Protein AF-A0A496VFV9-F1 (afdb_monomer)

Secondary structure (DSSP, 8-state):
---EEE--BSSSPPPPEEEE-S-----TT-EEE--BTTS----EEEE-----GGGT----------GGGTPPPPGGG---S------PPPPTTS-SSTTPPPPPPP---------

Solvent-accessible surface area (backbone atoms only — not comparable to full-atom values): 8030 Å² total; per-residue (Å²): 123,67,58,75,49,78,33,65,22,80,67,61,60,13,37,73,44,80,46,79,40,85,67,81,84,80,49,97,62,41,48,78,42,23,46,16,75,74,71,34,56,32,49,79,47,74,52,48,67,90,73,77,60,78,85,69,67,75,74,74,78,87,66,79,74,70,54,76,82,73,55,72,84,53,81,93,75,57,85,70,93,77,76,89,76,91,80,85,81,77,57,89,97,56,71,91,49,103,80,56,78,76,78,79,72,83,81,91,74,79,89,81,89,78,134

Structure (mmCIF, N/CA/C/O backbone):
data_AF-A0A496VFV9-F1
#
_entry.id   AF-A0A496VFV9-F1
#
loop_
_atom_site.group_PDB
_atom_site.id
_atom_site.type_symbol
_atom_site.label_atom_id
_atom_site.label_alt_id
_atom_site.label_comp_id
_atom_site.label_asym_id
_atom_site.label_entity_id
_atom_site.label_seq_id
_atom_site.pdbx_PDB_ins_code
_atom_site.Cartn_x
_atom_site.Cartn_y
_atom_site.Cartn_z
_atom_site.occupancy
_atom_site.B_iso_or_equiv
_atom_site.auth_seq_id
_atom_site.auth_comp_id
_atom_site.auth_asym_id
_atom_site.auth_atom_id
_atom_site.pdbx_PDB_model_num
ATOM 1 N N . ASP A 1 1 ? -7.741 -0.301 -3.528 1.00 57.75 1 ASP A N 1
ATOM 2 C CA . ASP A 1 1 ? -6.832 0.643 -4.217 1.00 57.75 1 ASP A CA 1
ATOM 3 C C . ASP A 1 1 ? -6.313 0.051 -5.522 1.00 57.75 1 ASP A C 1
ATOM 5 O O . ASP A 1 1 ? -6.253 -1.164 -5.607 1.00 57.75 1 ASP A O 1
ATOM 9 N N . LYS A 1 2 ? -6.034 0.881 -6.549 1.00 83.00 2 LYS A N 1
ATOM 10 C CA . LYS A 1 2 ? -5.586 0.474 -7.912 1.00 83.00 2 LYS A CA 1
ATOM 11 C C . LYS A 1 2 ? -4.637 1.505 -8.561 1.00 83.00 2 LYS A C 1
ATOM 13 O O . LYS A 1 2 ? -4.826 1.903 -9.711 1.00 83.00 2 LYS A O 1
ATOM 18 N N . GLY A 1 3 ? -3.675 2.025 -7.797 1.00 93.31 3 GLY A N 1
ATOM 19 C CA . GLY A 1 3 ? -2.735 3.047 -8.280 1.00 93.31 3 GLY A CA 1
ATOM 20 C C . GLY A 1 3 ? -1.821 2.530 -9.398 1.00 93.31 3 GLY A C 1
ATOM 21 O O . GLY A 1 3 ? -1.393 1.376 -9.354 1.00 93.31 3 GLY A O 1
ATOM 22 N N . LYS A 1 4 ? -1.524 3.376 -10.395 1.00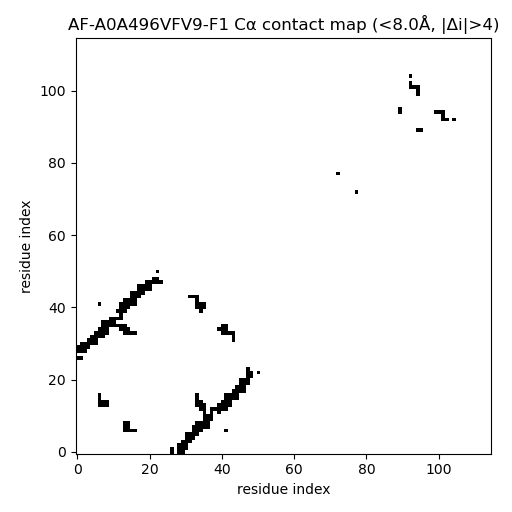 94.94 4 LYS A N 1
ATOM 23 C CA . LYS A 1 4 ? -0.646 3.036 -11.526 1.00 94.94 4 LYS A CA 1
ATOM 24 C C . LYS A 1 4 ? 0.380 4.137 -11.794 1.00 94.94 4 LYS A C 1
ATOM 26 O O . LYS A 1 4 ? 0.001 5.298 -11.919 1.00 94.94 4 LYS A O 1
ATOM 31 N N . ILE A 1 5 ? 1.649 3.758 -11.934 1.00 94.69 5 ILE A N 1
ATOM 32 C CA . ILE A 1 5 ? 2.753 4.620 -12.382 1.00 94.69 5 ILE A CA 1
ATOM 33 C C . ILE A 1 5 ? 3.389 3.935 -13.593 1.00 94.69 5 ILE A C 1
ATOM 35 O O . ILE A 1 5 ? 3.902 2.824 -13.479 1.00 94.69 5 ILE A O 1
ATOM 39 N N . ILE A 1 6 ? 3.293 4.553 -14.771 1.00 96.12 6 ILE A N 1
ATOM 40 C CA . ILE A 1 6 ? 3.612 3.894 -16.042 1.00 96.12 6 ILE A CA 1
ATOM 41 C C . ILE A 1 6 ? 4.497 4.802 -16.896 1.00 96.12 6 ILE A C 1
ATOM 43 O O . ILE A 1 6 ? 4.139 5.948 -17.156 1.00 96.12 6 ILE A O 1
ATOM 47 N N . ALA A 1 7 ? 5.620 4.259 -17.358 1.00 95.88 7 ALA A N 1
ATOM 48 C CA . ALA A 1 7 ? 6.552 4.866 -18.304 1.00 95.88 7 ALA A CA 1
ATOM 49 C C . ALA A 1 7 ? 6.791 3.901 -19.480 1.00 95.88 7 ALA A C 1
ATOM 51 O O . ALA A 1 7 ? 7.914 3.472 -19.742 1.00 95.88 7 ALA A O 1
ATOM 52 N N . GLN A 1 8 ? 5.699 3.499 -20.134 1.00 95.00 8 GLN A N 1
ATOM 53 C CA . GLN A 1 8 ? 5.718 2.512 -21.211 1.00 95.00 8 GLN A CA 1
ATOM 54 C C . GLN A 1 8 ? 6.094 3.123 -22.561 1.00 95.00 8 GLN A C 1
ATOM 56 O O . GLN A 1 8 ? 5.717 4.258 -22.851 1.00 95.00 8 GLN A O 1
ATOM 61 N N . ALA A 1 9 ? 6.794 2.348 -23.390 1.00 94.06 9 ALA A N 1
ATOM 62 C CA . ALA A 1 9 ? 7.186 2.748 -24.739 1.00 94.06 9 ALA A CA 1
ATOM 63 C C . ALA A 1 9 ? 6.770 1.709 -25.792 1.00 94.06 9 ALA A C 1
ATOM 65 O O . ALA A 1 9 ? 6.909 0.502 -25.590 1.00 94.06 9 ALA A O 1
ATOM 66 N N . ASP A 1 10 ? 6.289 2.180 -26.944 1.00 92.88 10 ASP A N 1
ATOM 67 C CA . ASP A 1 10 ? 5.978 1.320 -28.096 1.00 92.88 10 ASP A CA 1
ATOM 68 C C . ASP A 1 10 ? 7.185 1.086 -29.011 1.00 92.88 10 ASP A C 1
ATOM 70 O O . ASP A 1 10 ? 7.246 0.068 -29.711 1.00 92.88 10 ASP A O 1
ATOM 74 N N . GLU A 1 11 ? 8.126 2.030 -28.994 1.00 91.19 11 GLU A N 1
ATOM 75 C CA . GLU A 1 11 ? 9.379 2.030 -29.740 1.00 91.19 11 GLU A CA 1
ATOM 76 C C . GLU A 1 11 ? 10.511 2.506 -28.823 1.00 91.19 11 GLU A C 1
ATOM 78 O O . GLU A 1 11 ? 10.342 3.439 -28.039 1.00 91.19 11 GLU A O 1
ATOM 83 N N . GLY A 1 12 ? 11.678 1.871 -28.928 1.00 91.31 12 GLY A N 1
ATOM 84 C CA . GLY A 1 12 ? 12.829 2.178 -28.079 1.00 91.31 12 GLY A CA 1
ATOM 85 C C . GLY A 1 12 ? 12.709 1.644 -26.649 1.00 91.31 12 GLY A C 1
ATOM 86 O O . GLY A 1 12 ? 11.955 0.706 -26.378 1.00 91.31 12 GLY A O 1
ATOM 87 N N . HIS A 1 13 ? 13.515 2.211 -25.751 1.00 94.38 13 HIS A 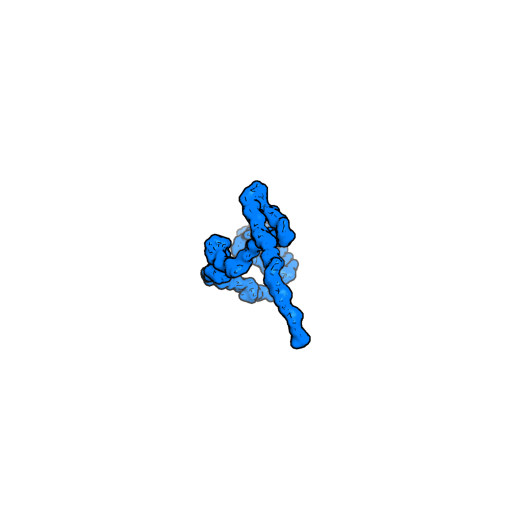N 1
ATOM 88 C CA . HIS A 1 13 ? 13.534 1.834 -24.341 1.00 94.38 13 HIS A CA 1
ATOM 89 C C . HIS A 1 13 ? 12.329 2.408 -23.588 1.00 94.38 13 HIS A C 1
ATOM 91 O O . HIS A 1 13 ? 11.898 3.528 -23.864 1.00 94.38 13 HIS A O 1
ATOM 97 N N . GLY A 1 14 ? 11.820 1.662 -22.608 1.00 95.62 14 GLY A N 1
ATOM 98 C CA . GLY A 1 14 ? 10.890 2.192 -21.618 1.00 95.62 14 GLY A CA 1
ATOM 99 C C . GLY A 1 14 ? 11.523 3.326 -20.805 1.00 95.62 14 GLY A C 1
ATOM 100 O O . GLY A 1 14 ? 12.744 3.489 -20.768 1.00 95.62 14 GLY A O 1
ATOM 101 N N . GLY A 1 15 ? 10.691 4.153 -20.176 1.00 95.62 15 GLY A N 1
ATOM 102 C CA . GLY A 1 15 ? 11.156 5.326 -19.435 1.00 95.62 15 GLY A CA 1
ATOM 103 C C . GLY A 1 15 ? 11.622 4.998 -18.017 1.00 95.62 15 GLY A C 1
ATOM 104 O O . GLY A 1 15 ? 11.154 4.045 -17.403 1.00 95.62 15 GLY A O 1
ATOM 105 N N . ASN A 1 16 ? 12.505 5.831 -17.464 1.00 96.19 16 ASN A N 1
ATOM 106 C CA . ASN A 1 16 ? 13.009 5.647 -16.104 1.00 96.19 16 ASN A CA 1
ATOM 107 C C . ASN A 1 16 ? 12.034 6.221 -15.068 1.00 96.19 16 ASN A C 1
ATOM 109 O O . ASN A 1 16 ? 11.662 7.395 -15.125 1.00 96.19 16 ASN A O 1
ATOM 113 N N . ILE A 1 17 ? 11.656 5.401 -14.092 1.00 96.69 17 ILE A N 1
ATOM 114 C CA . ILE A 1 17 ? 10.802 5.763 -12.964 1.00 96.69 17 ILE A CA 1
ATOM 115 C C . ILE A 1 17 ? 11.673 5.824 -11.710 1.00 96.69 17 ILE A C 1
ATOM 117 O O . ILE A 1 17 ? 12.198 4.808 -11.262 1.00 96.69 17 ILE A O 1
ATOM 121 N N . TYR A 1 18 ? 11.778 7.010 -11.109 1.00 96.69 18 TYR A N 1
ATOM 122 C CA . TYR A 1 18 ? 12.409 7.195 -9.803 1.00 96.69 18 TYR A CA 1
ATOM 123 C C . TYR A 1 18 ? 11.370 7.644 -8.776 1.00 96.69 18 TYR A C 1
ATOM 125 O O . TYR A 1 18 ? 10.780 8.718 -8.906 1.00 96.69 18 TYR A O 1
ATOM 133 N N . ILE A 1 19 ? 11.141 6.817 -7.755 1.00 94.12 19 ILE A N 1
ATOM 134 C CA . ILE A 1 19 ? 10.197 7.102 -6.670 1.00 94.12 19 ILE A CA 1
ATOM 135 C C . ILE A 1 19 ? 10.995 7.300 -5.390 1.00 94.12 19 ILE A C 1
ATOM 137 O O . ILE A 1 19 ? 11.625 6.368 -4.904 1.00 94.12 19 ILE A O 1
ATOM 141 N N . LYS A 1 20 ? 10.920 8.499 -4.812 1.00 94.62 20 LYS A N 1
ATOM 142 C CA . LYS A 1 20 ? 11.471 8.792 -3.489 1.00 94.62 20 LYS A CA 1
ATOM 143 C C . LYS A 1 20 ? 10.336 9.053 -2.518 1.00 94.62 20 LYS A C 1
ATOM 145 O O . LYS A 1 20 ? 9.560 9.989 -2.710 1.00 94.62 20 LYS A O 1
ATOM 150 N N . SER A 1 21 ? 10.223 8.231 -1.483 1.00 91.69 21 SER A N 1
ATOM 151 C CA . SER A 1 21 ? 9.125 8.341 -0.521 1.00 91.69 21 SER A CA 1
ATOM 152 C C . SER A 1 21 ? 9.555 7.911 0.876 1.00 91.69 21 SER A C 1
ATOM 154 O O . SER A 1 21 ? 10.434 7.071 1.037 1.00 91.69 21 SER A O 1
ATOM 156 N N . GLY A 1 22 ? 8.925 8.485 1.904 1.00 88.69 22 GLY A N 1
ATOM 157 C CA . GLY A 1 22 ? 9.136 8.034 3.284 1.00 88.69 22 GLY A CA 1
ATOM 158 C C . GLY A 1 22 ? 8.532 6.652 3.554 1.00 88.69 22 GLY A C 1
ATOM 159 O O . GLY A 1 22 ? 9.045 5.919 4.392 1.00 88.69 22 GLY A O 1
ATOM 160 N N . GLN A 1 23 ? 7.462 6.298 2.836 1.00 86.31 23 GLN A N 1
ATOM 161 C CA . GLN A 1 23 ? 6.814 4.988 2.861 1.00 86.31 23 GLN A CA 1
ATOM 162 C C . GLN A 1 23 ? 6.267 4.672 1.468 1.00 86.31 23 GLN A C 1
ATOM 164 O O . GLN A 1 23 ? 5.548 5.489 0.889 1.00 86.31 23 GLN A O 1
ATOM 169 N N . PHE A 1 24 ? 6.572 3.478 0.961 1.00 88.12 24 PHE A N 1
ATOM 170 C CA . PHE A 1 24 ? 6.043 2.976 -0.303 1.00 88.12 24 PHE A CA 1
ATOM 171 C C . PHE A 1 24 ? 5.147 1.762 -0.036 1.00 88.12 24 PHE A C 1
ATOM 173 O O . PHE A 1 24 ? 5.627 0.656 0.203 1.00 88.12 24 PHE A O 1
ATOM 180 N N . ILE A 1 25 ? 3.831 1.985 -0.035 1.00 86.56 25 ILE A N 1
ATOM 181 C CA . ILE A 1 25 ? 2.825 0.954 0.250 1.00 86.56 25 ILE A CA 1
ATOM 182 C C . ILE A 1 25 ? 2.164 0.549 -1.063 1.00 86.56 25 ILE A C 1
ATOM 184 O O . ILE A 1 25 ? 1.557 1.377 -1.744 1.00 86.56 25 ILE A O 1
ATOM 188 N N . THR A 1 26 ? 2.268 -0.732 -1.408 1.00 86.12 26 THR A N 1
ATOM 189 C CA . THR A 1 26 ? 1.630 -1.296 -2.601 1.00 86.12 26 THR A CA 1
ATOM 190 C C . THR A 1 26 ? 0.399 -2.095 -2.203 1.00 86.12 26 THR A C 1
ATOM 192 O O . THR A 1 26 ? 0.368 -2.753 -1.165 1.00 86.12 26 THR A O 1
ATOM 195 N N . SER A 1 27 ? -0.638 -2.023 -3.032 1.00 86.38 27 SER A N 1
ATOM 196 C CA . SER A 1 27 ? -1.746 -2.979 -2.973 1.00 86.38 27 SER A CA 1
ATOM 197 C C . SER A 1 27 ? -1.502 -4.073 -4.016 1.00 86.38 27 SER A C 1
ATOM 199 O O . SER A 1 27 ? -0.838 -3.792 -5.018 1.00 86.38 27 SER A O 1
ATOM 201 N N . PRO A 1 28 ? -2.047 -5.292 -3.846 1.00 85.75 28 PRO A N 1
ATOM 202 C CA . PRO A 1 28 ? -1.916 -6.356 -4.848 1.00 85.75 28 PRO A CA 1
ATOM 203 C C . PRO A 1 28 ? -2.357 -5.940 -6.262 1.00 85.75 28 PRO A C 1
ATOM 205 O O . PRO A 1 28 ? -1.851 -6.466 -7.246 1.00 85.75 28 PRO A O 1
ATOM 208 N N . ASP A 1 29 ? -3.253 -4.953 -6.356 1.00 91.25 29 ASP A N 1
ATOM 209 C CA . ASP A 1 29 ? -3.793 -4.429 -7.613 1.00 91.25 29 ASP A CA 1
ATOM 210 C C . ASP A 1 29 ? -3.039 -3.187 -8.145 1.00 91.25 29 ASP A C 1
ATOM 212 O O . ASP A 1 29 ? -3.464 -2.577 -9.133 1.00 91.25 29 ASP A O 1
ATOM 216 N N . SER A 1 30 ? -1.965 -2.748 -7.479 1.00 93.31 30 SER A N 1
ATOM 217 C CA . SER A 1 30 ? -1.155 -1.600 -7.915 1.00 93.31 30 SER A CA 1
ATOM 218 C C . SER A 1 30 ? -0.071 -1.995 -8.921 1.00 93.31 30 SER A C 1
ATOM 220 O O . SER A 1 30 ? 0.417 -3.121 -8.909 1.00 93.31 30 SER A O 1
ATOM 222 N N . LEU A 1 31 ? 0.304 -1.066 -9.810 1.00 94.25 31 LEU A N 1
ATOM 223 C CA . LEU A 1 31 ? 1.268 -1.321 -10.886 1.00 94.25 31 LEU A CA 1
ATOM 224 C C . LEU A 1 31 ? 2.285 -0.185 -11.027 1.00 94.25 31 LEU A C 1
ATOM 226 O O . LEU A 1 31 ? 1.905 0.970 -11.221 1.00 94.25 31 LEU A O 1
ATOM 230 N N . VAL A 1 32 ? 3.572 -0.534 -11.035 1.00 95.25 32 VAL A N 1
ATOM 231 C CA . VAL A 1 32 ? 4.661 0.336 -11.498 1.00 95.25 32 VAL A CA 1
ATOM 232 C C . VAL A 1 32 ? 5.329 -0.349 -12.686 1.00 95.25 32 VAL A C 1
ATOM 234 O O . VAL A 1 32 ? 5.803 -1.472 -12.543 1.00 95.25 32 VAL A O 1
ATOM 237 N N . SER A 1 33 ? 5.320 0.273 -13.868 1.00 95.69 33 SER A N 1
ATOM 238 C CA . SER A 1 33 ? 5.857 -0.356 -15.084 1.00 95.69 33 SER A CA 1
ATOM 239 C C . SER A 1 33 ? 6.608 0.625 -15.975 1.00 95.69 33 SER A C 1
ATOM 241 O O . SER A 1 33 ? 6.047 1.623 -16.420 1.00 95.69 33 SER A O 1
ATOM 243 N N . ALA A 1 34 ? 7.854 0.280 -16.287 1.00 96.88 34 ALA A N 1
ATOM 244 C CA . ALA A 1 34 ? 8.715 0.945 -17.262 1.00 96.88 34 ALA A CA 1
ATOM 245 C C . ALA A 1 34 ? 8.884 0.091 -18.535 1.00 96.88 34 ALA A C 1
ATOM 247 O O . ALA A 1 34 ? 9.946 0.085 -19.144 1.00 96.88 34 ALA A O 1
ATOM 248 N N . SER A 1 35 ? 7.882 -0.715 -18.900 1.00 96.88 35 SER A N 1
ATOM 249 C CA . SER A 1 35 ? 8.046 -1.721 -19.961 1.00 96.88 35 SER A CA 1
ATOM 250 C C . SER A 1 35 ? 8.069 -1.136 -21.376 1.00 96.88 35 SER A C 1
ATOM 252 O O . SER A 1 35 ? 7.448 -0.110 -21.649 1.00 96.88 35 SER A O 1
ATOM 254 N N . SER A 1 36 ? 8.743 -1.819 -22.302 1.00 96.50 36 SER A N 1
ATOM 255 C CA . SER A 1 36 ? 8.678 -1.512 -23.737 1.00 96.50 36 SER A CA 1
ATOM 256 C C . SER A 1 36 ? 8.080 -2.667 -24.530 1.00 96.50 36 SER A C 1
ATOM 258 O O . SER A 1 36 ? 8.377 -3.833 -24.272 1.00 96.50 36 SER A O 1
ATOM 260 N N . ARG A 1 37 ? 7.295 -2.362 -25.571 1.00 94.62 37 ARG A N 1
ATOM 261 C CA . ARG A 1 37 ? 6.762 -3.374 -26.503 1.00 94.62 37 ARG A CA 1
ATOM 262 C C . ARG A 1 37 ? 7.870 -4.160 -27.212 1.00 94.62 37 ARG A C 1
ATOM 264 O O . ARG A 1 37 ? 7.650 -5.299 -27.613 1.00 94.62 37 ARG A O 1
ATOM 271 N N . LEU A 1 38 ? 9.057 -3.567 -27.349 1.00 93.44 38 LEU A N 1
ATOM 272 C CA . LEU A 1 38 ? 10.237 -4.209 -27.934 1.00 93.44 38 LEU A CA 1
ATOM 273 C C . LEU A 1 38 ? 11.037 -5.049 -26.918 1.00 93.44 38 LEU A C 1
ATOM 275 O O . LEU A 1 38 ? 12.070 -5.605 -27.282 1.00 93.44 38 LEU A O 1
ATOM 279 N N . GLY A 1 39 ? 10.594 -5.130 -25.657 1.00 90.50 39 GLY A N 1
ATOM 280 C CA . GLY A 1 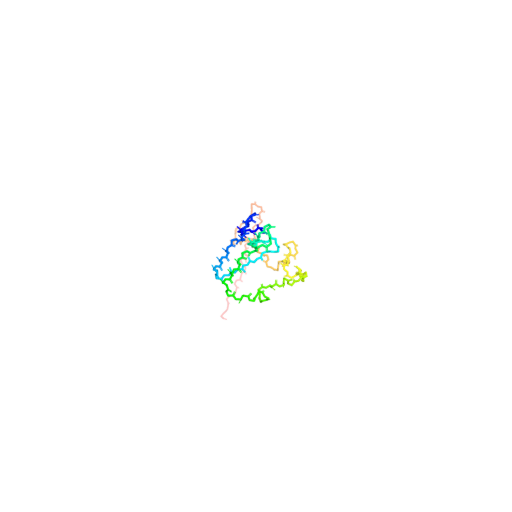39 ? 11.306 -5.806 -24.563 1.00 90.50 39 GLY A CA 1
ATOM 281 C C . GLY A 1 39 ? 12.507 -5.024 -24.021 1.00 90.50 39 GLY A C 1
ATOM 282 O O . GLY A 1 39 ? 13.294 -5.549 -23.238 1.00 90.50 39 GLY A O 1
ATOM 283 N N . LEU A 1 40 ? 12.670 -3.775 -24.457 1.00 93.44 40 LEU A N 1
ATOM 284 C CA . LEU A 1 40 ? 13.699 -2.857 -23.986 1.00 93.44 40 LEU A CA 1
ATOM 285 C C . LEU A 1 40 ? 13.177 -2.082 -22.773 1.00 93.44 40 LEU A C 1
ATOM 287 O O . LEU A 1 40 ? 12.829 -0.912 -22.886 1.00 93.44 40 LEU A O 1
ATOM 291 N N . ASP A 1 41 ? 13.050 -2.735 -21.627 1.00 94.31 41 ASP A N 1
ATOM 292 C CA . ASP A 1 41 ? 12.474 -2.093 -20.443 1.00 94.31 41 ASP A CA 1
ATOM 293 C C . ASP A 1 41 ? 13.372 -0.962 -19.906 1.00 94.31 41 ASP A C 1
ATOM 295 O O . ASP A 1 41 ? 14.600 -0.999 -20.021 1.00 94.31 41 ASP A O 1
ATOM 299 N N . GLY A 1 42 ? 12.737 0.072 -19.357 1.00 94.25 42 GLY A N 1
ATOM 300 C CA . GLY A 1 42 ? 13.389 1.154 -18.625 1.00 94.25 42 GLY A CA 1
ATOM 301 C C . GLY A 1 42 ? 13.697 0.770 -17.178 1.00 94.25 42 GLY A C 1
ATOM 302 O O . GLY A 1 42 ? 13.421 -0.341 -16.725 1.00 94.25 42 GLY A O 1
ATOM 303 N N . GLU A 1 43 ? 14.260 1.708 -16.424 1.00 96.31 43 GLU A N 1
ATOM 304 C CA . GLU A 1 43 ? 14.659 1.477 -15.036 1.00 96.31 43 GLU A CA 1
ATOM 305 C C . GLU A 1 43 ? 13.562 1.894 -14.048 1.00 96.31 43 GLU A C 1
ATOM 307 O O . GLU A 1 43 ? 12.998 2.981 -14.153 1.00 96.31 43 GLU A O 1
ATOM 312 N N . VAL A 1 44 ? 13.282 1.060 -13.045 1.00 95.81 44 VAL A N 1
ATOM 313 C CA . VAL A 1 44 ? 12.429 1.428 -11.907 1.00 95.81 44 VAL A CA 1
ATOM 314 C C . VAL A 1 44 ? 13.275 1.393 -10.645 1.00 95.81 44 VAL A C 1
ATOM 316 O O . VAL A 1 44 ? 13.696 0.323 -10.212 1.00 95.81 44 VAL A O 1
ATOM 319 N N . ASN A 1 45 ? 13.492 2.557 -10.037 1.00 95.62 45 ASN A N 1
ATOM 320 C CA . ASN A 1 45 ? 14.229 2.685 -8.788 1.00 95.62 45 ASN A CA 1
ATOM 321 C C . ASN A 1 45 ? 13.346 3.329 -7.711 1.00 95.62 45 ASN A C 1
ATOM 323 O O . ASN A 1 45 ? 12.797 4.418 -7.901 1.00 95.62 45 ASN A O 1
ATOM 327 N N . ILE A 1 46 ? 13.196 2.641 -6.580 1.00 93.69 46 ILE A N 1
ATOM 328 C CA . ILE A 1 46 ? 12.331 3.054 -5.473 1.00 93.69 46 ILE A CA 1
ATOM 329 C C . ILE A 1 46 ? 13.202 3.220 -4.233 1.00 93.69 46 ILE A C 1
ATOM 331 O O . ILE A 1 46 ? 13.681 2.247 -3.657 1.00 93.69 46 ILE A O 1
ATOM 335 N N . ASP A 1 47 ? 13.396 4.471 -3.834 1.00 94.25 47 ASP A N 1
ATOM 336 C CA . ASP A 1 47 ? 14.110 4.860 -2.627 1.00 94.25 47 ASP A CA 1
ATOM 337 C C . ASP A 1 47 ? 13.093 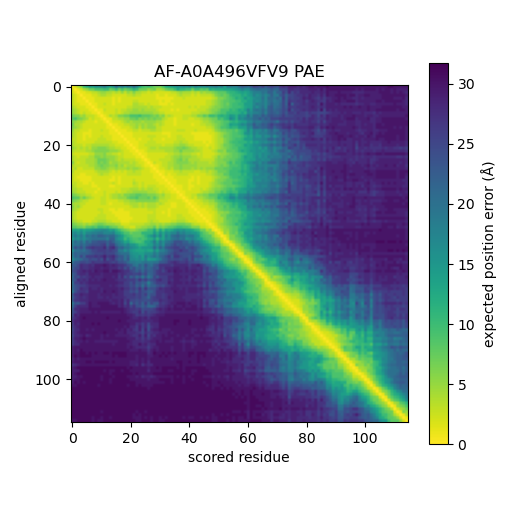5.092 -1.503 1.00 94.25 47 ASP A C 1
ATOM 339 O O . ASP A 1 47 ? 12.448 6.146 -1.408 1.00 94.25 47 ASP A O 1
ATOM 343 N N . SER A 1 48 ? 12.905 4.056 -0.686 1.00 90.75 48 SER A N 1
ATOM 344 C CA . SER A 1 48 ? 12.079 4.097 0.517 1.00 90.75 48 SER A CA 1
ATOM 345 C C . SER A 1 48 ? 12.688 3.234 1.625 1.00 90.75 48 SER A C 1
ATOM 347 O O . SER A 1 48 ? 13.167 2.135 1.330 1.00 90.75 48 SER A O 1
ATOM 349 N N . PRO A 1 49 ? 12.634 3.665 2.897 1.00 85.75 49 PRO A N 1
ATOM 350 C CA . PRO A 1 49 ? 13.036 2.835 4.029 1.00 85.75 49 PRO A CA 1
ATOM 351 C C . PRO A 1 49 ? 12.284 1.497 4.055 1.00 85.75 49 PRO A C 1
ATOM 353 O O . PRO A 1 49 ? 11.070 1.458 3.847 1.00 85.75 49 PRO A O 1
ATOM 356 N N . VAL A 1 50 ? 12.990 0.401 4.355 1.00 72.69 50 VAL A N 1
ATOM 357 C CA . VAL A 1 50 ? 12.359 -0.910 4.569 1.00 72.69 50 VAL A CA 1
ATOM 358 C C . VAL A 1 50 ? 11.520 -0.835 5.842 1.00 72.69 50 VAL A C 1
ATOM 360 O O . VAL A 1 50 ? 12.045 -0.674 6.942 1.00 72.69 50 VAL A O 1
ATOM 363 N N . MET A 1 51 ? 10.207 -0.932 5.678 1.00 65.44 51 MET A N 1
ATOM 364 C CA . MET A 1 51 ? 9.234 -0.939 6.763 1.00 65.44 51 MET A CA 1
ATOM 365 C C . MET A 1 51 ? 8.694 -2.359 6.929 1.00 65.44 51 MET A C 1
ATOM 367 O O . MET A 1 51 ? 8.001 -2.872 6.054 1.00 65.44 51 MET A O 1
ATOM 371 N N . ASP A 1 52 ? 9.040 -3.005 8.043 1.00 64.56 52 ASP A N 1
ATOM 372 C CA . ASP A 1 52 ? 8.492 -4.312 8.408 1.00 64.56 52 ASP A CA 1
ATOM 373 C C . ASP A 1 52 ? 7.020 -4.151 8.822 1.00 64.56 52 ASP A C 1
ATOM 375 O O . ASP A 1 52 ? 6.702 -3.668 9.912 1.00 64.56 52 ASP A O 1
ATOM 379 N N . MET A 1 53 ? 6.106 -4.513 7.920 1.00 61.28 53 MET A N 1
ATOM 380 C CA . MET A 1 53 ? 4.662 -4.443 8.162 1.00 61.28 53 MET A CA 1
ATOM 381 C C . MET A 1 53 ? 4.149 -5.591 9.043 1.00 61.28 53 MET A C 1
ATOM 383 O O . MET A 1 53 ? 2.997 -5.544 9.483 1.00 61.28 53 MET A O 1
ATOM 387 N N . ASN A 1 54 ? 4.979 -6.593 9.357 1.00 62.56 54 ASN A N 1
ATOM 388 C CA . ASN A 1 54 ? 4.561 -7.746 10.156 1.00 62.56 54 ASN A CA 1
ATOM 389 C C . ASN A 1 54 ? 4.214 -7.346 11.597 1.00 62.56 54 ASN A C 1
ATOM 391 O O . ASN A 1 54 ? 3.381 -7.993 12.227 1.00 62.56 54 ASN A O 1
ATOM 395 N N . GLY A 1 55 ? 4.796 -6.255 12.106 1.00 60.66 55 GLY A N 1
ATOM 396 C CA . GLY A 1 55 ? 4.484 -5.714 13.431 1.00 60.66 55 GLY A CA 1
ATOM 397 C C . GLY A 1 55 ? 3.177 -4.915 13.513 1.00 60.66 55 GLY A C 1
ATOM 398 O O . GLY A 1 55 ? 2.725 -4.620 14.617 1.00 60.66 55 GLY A O 1
ATOM 399 N N . PHE A 1 56 ? 2.567 -4.548 12.377 1.00 57.97 56 PHE A N 1
ATOM 400 C CA . PHE A 1 56 ? 1.377 -3.683 12.340 1.00 57.97 56 PHE A CA 1
ATOM 401 C C . PHE A 1 56 ? 0.071 -4.440 12.067 1.00 57.97 56 PHE A C 1
ATOM 403 O O . PHE A 1 56 ? -1.018 -3.923 12.323 1.00 57.97 56 PHE A O 1
ATOM 410 N N . LEU A 1 57 ? 0.153 -5.676 11.571 1.00 62.91 57 LEU A N 1
ATOM 411 C CA . LEU A 1 57 ? -1.018 -6.517 11.345 1.00 62.91 57 LEU A CA 1
ATOM 412 C C . LEU A 1 57 ? -1.513 -7.089 12.679 1.00 62.91 57 LEU A C 1
ATOM 414 O O . LEU A 1 57 ? -1.214 -8.221 13.053 1.00 62.91 57 LEU A O 1
ATOM 418 N N . VAL A 1 58 ? -2.296 -6.290 13.406 1.00 65.62 58 VAL A N 1
ATOM 419 C CA . VAL A 1 58 ? -3.084 -6.780 14.539 1.00 65.62 58 VAL A CA 1
ATOM 420 C C . VAL A 1 58 ? -4.131 -7.742 13.988 1.00 65.62 58 VAL A C 1
ATOM 422 O O . VAL A 1 58 ? -5.127 -7.333 13.390 1.00 65.62 58 VAL A O 1
ATOM 425 N N . VAL A 1 59 ? -3.909 -9.039 14.189 1.00 68.44 59 VAL A N 1
ATOM 426 C CA . VAL A 1 59 ? -4.952 -10.046 14.002 1.00 68.44 59 VAL A CA 1
ATOM 427 C C . VAL A 1 59 ? -6.004 -9.779 15.069 1.00 68.44 59 VAL A C 1
ATOM 429 O O . VAL A 1 59 ? -5.739 -9.944 16.261 1.00 68.44 59 VAL A O 1
ATOM 432 N N . LEU A 1 60 ? -7.186 -9.324 14.650 1.00 68.69 60 LEU A N 1
ATOM 433 C CA . LEU A 1 60 ? -8.310 -9.163 15.563 1.00 68.69 60 LEU A CA 1
ATOM 434 C C . LEU A 1 60 ? -8.580 -10.527 16.218 1.00 68.69 60 LEU A C 1
ATOM 436 O O . LEU A 1 60 ? -8.805 -11.500 15.490 1.00 68.69 60 LEU A O 1
ATOM 440 N N . PRO A 1 61 ? -8.544 -10.638 17.557 1.00 67.88 61 PRO A N 1
ATOM 441 C CA . PRO A 1 61 ? -8.854 -11.894 18.216 1.00 67.88 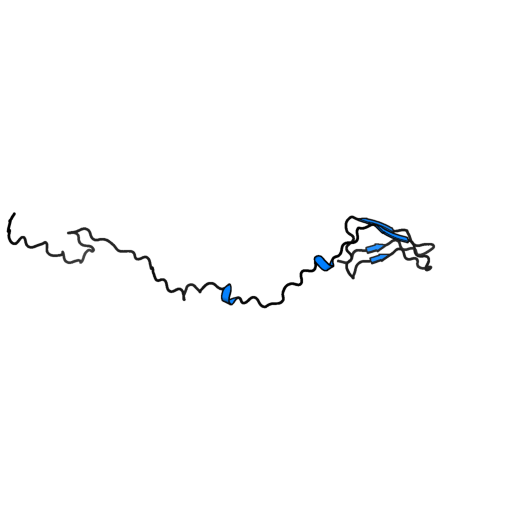61 PRO A CA 1
ATOM 442 C C . PRO A 1 61 ? -10.294 -12.271 17.860 1.00 67.88 61 PRO A C 1
ATOM 444 O O . PRO A 1 61 ? -11.237 -11.590 18.249 1.00 67.88 61 PRO A O 1
ATOM 447 N N . GLY A 1 62 ? -1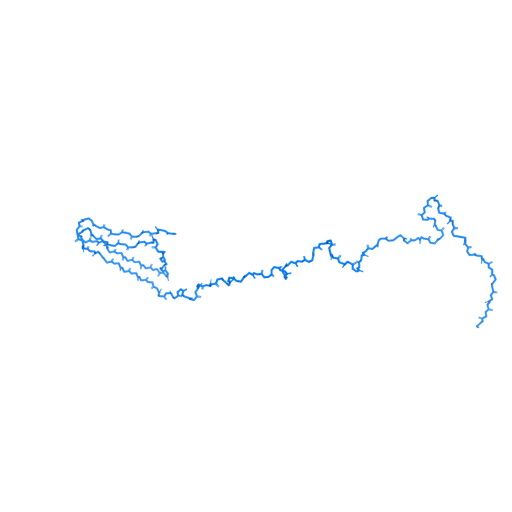0.464 -13.353 17.097 1.00 64.06 62 GLY A N 1
ATOM 448 C CA . GLY A 1 62 ? -11.760 -13.839 16.605 1.00 64.06 62 GLY A CA 1
ATOM 449 C C . GLY A 1 62 ? -12.651 -14.468 17.681 1.00 64.06 62 GLY A C 1
ATOM 450 O O . GLY A 1 62 ? -13.508 -15.288 17.366 1.00 64.06 62 GLY A O 1
ATOM 451 N N . GLY A 1 63 ? -12.425 -14.137 18.953 1.00 71.06 63 GLY A N 1
ATOM 452 C CA . GLY A 1 63 ? -13.249 -14.610 20.053 1.00 71.06 63 GLY A CA 1
ATOM 453 C C . GLY A 1 63 ? -14.610 -13.929 20.016 1.00 71.06 63 GLY A C 1
ATOM 454 O O . GLY A 1 63 ? -14.697 -12.702 19.956 1.00 71.06 63 GLY A O 1
ATOM 455 N N . LEU A 1 64 ? -15.677 -14.724 20.079 1.00 62.06 64 LEU A N 1
ATOM 456 C CA . LEU A 1 64 ? -17.003 -14.210 20.390 1.00 62.06 64 LEU A CA 1
ATOM 457 C C . LEU A 1 64 ? -16.917 -13.547 21.769 1.00 62.06 64 LEU A C 1
ATOM 459 O O . LEU A 1 64 ? -16.645 -14.219 22.763 1.00 62.06 64 LEU A O 1
ATOM 463 N N . LEU A 1 65 ? -17.087 -12.226 21.820 1.00 67.94 65 LEU A N 1
ATOM 464 C CA . LEU A 1 65 ? -17.190 -11.507 23.083 1.00 67.94 65 LEU A CA 1
ATOM 465 C C . LEU A 1 65 ? -18.370 -12.107 23.848 1.00 67.94 65 LEU A C 1
ATOM 467 O O . LEU A 1 65 ? -19.489 -12.119 23.331 1.00 67.94 65 LEU A O 1
ATOM 471 N N . ASP A 1 66 ? -18.124 -12.612 25.055 1.00 67.94 66 ASP A N 1
ATOM 472 C CA . ASP A 1 66 ? -19.201 -13.051 25.935 1.00 67.94 66 ASP A CA 1
ATOM 473 C C . ASP A 1 66 ? -19.997 -11.819 26.383 1.00 67.94 66 ASP A C 1
ATOM 475 O O . ASP A 1 66 ? -19.687 -11.143 27.369 1.00 67.94 66 ASP A O 1
ATOM 479 N N . ALA A 1 67 ? -21.014 -11.486 25.587 1.00 67.06 67 ALA A N 1
ATOM 480 C CA . ALA A 1 67 ? -21.875 -10.334 25.797 1.00 67.06 67 ALA A CA 1
ATOM 481 C C . ALA A 1 67 ? -22.644 -10.427 27.121 1.00 67.06 67 ALA A C 1
ATOM 483 O O . ALA A 1 67 ? -23.111 -9.401 27.613 1.00 67.06 67 ALA A O 1
ATOM 484 N N . SER A 1 68 ? -22.724 -11.613 27.734 1.00 68.81 68 SER A N 1
ATOM 485 C CA . SER A 1 68 ? -23.394 -11.833 29.018 1.00 68.81 68 SER A CA 1
ATOM 486 C C . SER A 1 68 ? -22.811 -10.949 30.126 1.00 68.81 68 SER A C 1
ATOM 488 O O . SER A 1 68 ? -23.556 -10.448 30.963 1.00 68.81 68 SER A O 1
ATOM 490 N N . HIS A 1 69 ? -21.501 -10.671 30.090 1.00 66.94 69 HIS A N 1
ATOM 491 C CA . HIS A 1 69 ? -20.831 -9.764 31.034 1.00 66.94 69 HIS A CA 1
ATOM 492 C C . HIS A 1 69 ? -20.938 -8.275 30.663 1.00 66.94 69 HIS A C 1
ATOM 494 O O . HIS A 1 69 ? -20.667 -7.408 31.493 1.00 66.94 69 HIS A O 1
ATOM 500 N N . LEU A 1 70 ? -21.325 -7.964 29.425 1.00 72.12 70 LEU A N 1
ATOM 501 C CA . LEU A 1 70 ? -21.501 -6.596 28.925 1.00 72.12 70 LEU A CA 1
ATOM 502 C C . LEU A 1 70 ? -22.959 -6.122 29.031 1.00 72.12 70 LEU A C 1
ATOM 504 O O . LEU A 1 70 ? -23.239 -4.924 28.930 1.00 72.12 70 LEU A O 1
ATOM 508 N N . MET A 1 71 ? -23.895 -7.047 29.247 1.00 76.81 71 MET A N 1
ATOM 509 C CA . MET A 1 71 ? -25.310 -6.751 29.413 1.00 76.81 71 MET A CA 1
ATOM 510 C C . MET A 1 71 ? -25.620 -6.354 30.858 1.00 76.81 71 MET A C 1
ATOM 512 O O . MET A 1 71 ? -25.422 -7.110 31.804 1.00 76.81 71 MET A O 1
ATOM 516 N N . LYS A 1 72 ? -26.158 -5.145 31.032 1.00 78.44 72 LYS A N 1
ATOM 517 C CA . LYS A 1 72 ? -26.714 -4.700 32.316 1.00 78.44 72 LYS A CA 1
ATOM 518 C C . LYS A 1 72 ? -28.037 -5.416 32.581 1.00 78.44 72 LYS A C 1
ATOM 520 O O . LYS A 1 72 ? -28.826 -5.594 31.655 1.00 78.44 72 LYS A O 1
ATOM 525 N N . THR A 1 73 ? -28.329 -5.711 33.849 1.00 80.25 73 THR A N 1
ATOM 526 C CA . THR A 1 73 ? -29.623 -6.268 34.268 1.00 80.25 73 THR A CA 1
ATOM 527 C C . THR A 1 73 ? -30.775 -5.401 33.739 1.00 80.25 73 THR A C 1
ATOM 529 O O . THR A 1 73 ? -30.772 -4.175 33.972 1.00 80.25 73 THR A O 1
ATOM 532 N N . PRO A 1 74 ? -31.743 -5.989 33.009 1.00 80.62 74 PRO A N 1
ATOM 533 C CA . PRO A 1 74 ? -32.859 -5.249 32.437 1.00 80.62 74 PRO A CA 1
ATOM 534 C C . PRO A 1 74 ? -33.727 -4.649 33.545 1.00 80.62 74 PRO A C 1
ATOM 536 O O . PRO A 1 74 ? -33.847 -5.202 34.636 1.00 80.62 74 PRO A O 1
ATOM 539 N N . CYS A 1 75 ? -34.307 -3.477 33.280 1.00 76.94 75 CYS A N 1
ATOM 540 C CA . CYS A 1 75 ? -34.949 -2.652 34.308 1.00 76.94 75 CYS A CA 1
ATOM 541 C C . CYS A 1 75 ? -36.101 -3.352 35.051 1.00 76.94 75 CYS A C 1
ATOM 543 O O . CYS A 1 75 ? -36.339 -3.032 36.207 1.00 76.94 75 CYS A O 1
ATOM 545 N N . ASN A 1 76 ? -36.793 -4.295 34.408 1.00 78.31 76 ASN A N 1
ATOM 546 C CA . ASN A 1 76 ? -37.904 -5.064 34.979 1.00 78.31 76 ASN A CA 1
ATOM 547 C C . ASN A 1 76 ? -37.465 -6.237 35.875 1.00 78.31 76 ASN A C 1
ATOM 549 O O . ASN A 1 76 ? -38.306 -6.799 36.566 1.00 78.31 76 ASN A O 1
ATOM 553 N N . GLN A 1 77 ? -36.185 -6.620 35.840 1.00 76.88 77 GLN A N 1
ATOM 554 C CA . GLN A 1 77 ? -35.593 -7.660 36.694 1.00 76.88 77 GLN A CA 1
ATOM 555 C C . GLN A 1 77 ? -34.662 -7.063 37.757 1.00 76.88 77 GLN A C 1
ATOM 557 O O . GLN A 1 77 ? -33.896 -7.783 38.390 1.00 76.88 77 GLN A O 1
ATOM 562 N N . ARG A 1 78 ? -34.664 -5.735 37.921 1.00 77.25 78 ARG A N 1
ATOM 563 C CA . ARG A 1 78 ? -33.912 -5.088 38.995 1.00 77.25 78 ARG A CA 1
ATOM 564 C C . ARG A 1 78 ? -34.712 -5.202 40.281 1.00 77.25 78 ARG A C 1
ATOM 566 O O . ARG A 1 78 ? -35.728 -4.527 40.423 1.00 77.25 78 ARG A O 1
ATOM 573 N N . ASP A 1 79 ? -34.217 -6.002 41.214 1.00 74.69 79 ASP A N 1
ATOM 574 C CA . ASP A 1 79 ? -34.669 -5.945 42.598 1.00 74.69 79 ASP A CA 1
ATOM 575 C C . ASP A 1 79 ? -34.190 -4.618 43.203 1.00 74.69 79 ASP A C 1
ATOM 577 O O . ASP A 1 79 ? -32.993 -4.362 43.345 1.00 74.69 79 ASP A O 1
ATOM 581 N N . VAL A 1 80 ? -35.133 -3.714 43.475 1.00 74.19 80 VAL A N 1
ATOM 582 C CA . VAL A 1 80 ? -34.847 -2.413 44.089 1.00 74.19 80 VAL A CA 1
ATOM 583 C C . VAL A 1 80 ? -35.116 -2.528 45.584 1.00 74.19 80 VAL A C 1
ATOM 585 O O . VAL A 1 80 ? -36.246 -2.369 46.032 1.00 74.19 80 VAL A O 1
ATOM 588 N N . GLU A 1 81 ? -34.064 -2.781 46.362 1.00 71.50 81 GLU A N 1
ATOM 589 C CA . GLU A 1 81 ? -34.154 -2.904 47.827 1.00 71.50 81 GLU A CA 1
ATOM 590 C C . GLU A 1 81 ? -34.498 -1.573 48.531 1.00 71.50 81 GLU A C 1
ATOM 592 O O . GLU A 1 81 ? -34.944 -1.576 49.673 1.00 71.50 81 GLU A O 1
ATOM 597 N N . ASN A 1 82 ? -34.336 -0.425 47.856 1.00 69.00 82 ASN A N 1
ATOM 598 C CA . ASN A 1 82 ? -34.547 0.915 48.424 1.00 69.00 82 ASN A CA 1
ATOM 599 C C . ASN A 1 82 ? -35.460 1.785 47.547 1.00 69.00 82 ASN A C 1
ATOM 601 O O . ASN A 1 82 ? -35.025 2.763 46.935 1.00 69.00 82 ASN A O 1
ATOM 605 N N . LEU A 1 83 ? -36.744 1.434 47.472 1.00 77.69 83 LEU A N 1
ATOM 606 C CA . LEU A 1 83 ? -37.738 2.287 46.822 1.00 77.69 83 LEU A CA 1
ATOM 607 C C . LEU A 1 83 ? -37.991 3.545 47.663 1.00 77.69 83 LEU A C 1
ATOM 609 O O . LEU A 1 83 ? -38.348 3.475 48.840 1.00 77.69 83 LEU A O 1
ATOM 613 N N . SER A 1 84 ? -37.838 4.715 47.044 1.00 81.44 84 SER A N 1
ATOM 614 C CA . SER A 1 84 ? -38.272 5.971 47.653 1.00 81.44 84 SER A CA 1
ATOM 615 C C . SER A 1 84 ? -39.796 5.979 47.768 1.00 81.44 84 SER A C 1
ATOM 617 O O . SER A 1 84 ? -40.495 5.732 46.786 1.00 81.44 84 SER A O 1
ATOM 619 N N . HIS A 1 85 ? -40.316 6.282 48.954 1.00 77.75 85 HIS A N 1
ATOM 620 C CA . HIS A 1 85 ? -41.746 6.447 49.187 1.00 77.75 85 HIS A CA 1
ATOM 621 C C . HIS A 1 85 ? -42.041 7.890 49.589 1.00 77.75 85 HIS A C 1
ATOM 623 O O . HIS A 1 85 ? -41.274 8.530 50.309 1.00 77.75 85 HIS A O 1
ATOM 629 N N . PHE A 1 86 ? -43.167 8.402 49.109 1.00 82.62 86 PHE A N 1
ATOM 630 C CA . PHE A 1 86 ? -43.713 9.672 49.556 1.00 82.62 86 PHE A CA 1
ATOM 631 C C . PHE A 1 86 ? -44.703 9.393 50.684 1.00 82.62 86 PHE A C 1
ATOM 633 O O . PHE A 1 86 ? -45.643 8.622 50.499 1.00 82.62 86 PHE A O 1
ATOM 640 N N . PHE A 1 87 ? -44.501 10.007 51.846 1.00 78.19 87 PHE A N 1
ATOM 641 C CA . PHE A 1 87 ? -45.467 9.962 52.938 1.00 78.19 87 PHE A CA 1
ATOM 642 C C . PHE A 1 87 ? -45.766 11.378 53.423 1.00 78.19 87 PHE A C 1
ATOM 644 O O . PHE A 1 87 ? -44.883 12.233 53.497 1.00 78.19 87 PHE A O 1
ATOM 651 N N . VAL A 1 88 ? -47.031 11.628 53.748 1.00 76.94 88 VAL A N 1
ATOM 652 C CA . VAL A 1 88 ? -47.479 12.903 54.307 1.00 76.94 88 VAL A CA 1
ATOM 653 C C . VAL A 1 88 ? -47.410 12.790 55.822 1.00 76.94 88 VAL A C 1
ATOM 655 O O . VAL A 1 88 ? -48.066 11.931 56.409 1.00 76.94 88 VAL A O 1
ATOM 658 N N . LYS A 1 89 ? -46.604 13.640 56.463 1.00 76.06 89 LYS A N 1
ATOM 659 C CA . LYS A 1 89 ? -46.564 13.719 57.924 1.00 76.06 89 LYS A CA 1
ATOM 660 C C . LYS A 1 89 ? -47.780 14.525 58.410 1.00 76.06 89 LYS A C 1
ATOM 662 O O . LYS A 1 89 ? -47.861 15.708 58.074 1.00 76.06 89 LYS A O 1
ATOM 667 N N . PRO A 1 90 ? -48.713 13.928 59.171 1.00 65.12 90 PRO A N 1
ATOM 668 C CA . PRO A 1 90 ? -49.858 14.652 59.710 1.00 65.12 90 PRO A CA 1
ATOM 669 C C . PRO A 1 90 ? -49.396 15.678 60.754 1.00 65.12 90 PRO A C 1
ATOM 671 O O . PRO A 1 90 ? -48.459 15.420 61.513 1.00 65.12 90 PRO A O 1
ATOM 674 N N . SER A 1 91 ? -50.055 16.837 60.800 1.00 67.19 91 SER A N 1
ATOM 675 C CA . SER A 1 91 ? -49.893 17.783 61.909 1.00 67.19 91 SER A CA 1
ATOM 676 C C . SER A 1 91 ? -50.769 17.320 63.070 1.00 67.19 91 SER A C 1
ATOM 678 O O . SER A 1 91 ? -51.934 16.973 62.851 1.00 67.19 91 SER A O 1
ATOM 680 N N . GLU A 1 92 ? -50.237 17.284 64.292 1.00 66.06 92 GLU A N 1
ATOM 681 C CA . GLU A 1 92 ? -51.024 16.840 65.444 1.00 66.06 92 GLU A CA 1
ATOM 682 C C . GLU A 1 92 ? -52.280 17.706 65.620 1.00 66.06 92 GLU A C 1
ATOM 684 O O . GLU A 1 92 ? -52.224 18.935 65.584 1.00 66.06 92 GLU A O 1
ATOM 689 N N . GLY A 1 93 ? -53.433 17.049 65.772 1.00 61.19 93 GLY A N 1
ATOM 690 C CA . GLY A 1 93 ? -54.729 17.706 65.961 1.00 61.19 93 GLY A CA 1
ATOM 691 C C . GLY A 1 93 ? -55.449 18.155 64.682 1.00 61.19 93 GLY A C 1
ATOM 692 O O . GLY A 1 93 ? -56.523 18.749 64.785 1.00 61.19 93 GLY A O 1
ATOM 693 N N . VAL A 1 94 ? -54.921 17.867 63.486 1.00 63.38 94 VAL A N 1
ATOM 694 C CA . VAL A 1 94 ? -55.549 18.245 62.205 1.00 63.38 94 VAL A CA 1
ATOM 695 C C . VAL A 1 94 ? -55.972 17.002 61.417 1.00 63.38 94 VAL A C 1
ATOM 697 O O . VAL A 1 94 ? -55.277 15.989 61.407 1.00 63.38 94 VAL A O 1
ATOM 700 N N . ARG A 1 95 ? -57.131 17.066 60.748 1.00 59.75 95 ARG A N 1
ATOM 701 C CA . ARG A 1 95 ? -57.605 15.990 59.860 1.00 59.75 95 ARG A CA 1
ATOM 702 C C . ARG A 1 95 ? -56.744 15.922 58.605 1.00 59.75 95 ARG A C 1
ATOM 704 O O . ARG A 1 95 ? -56.488 16.952 57.984 1.00 59.75 95 ARG A O 1
ATOM 711 N N . ASN A 1 96 ? -56.400 14.712 58.176 1.00 66.88 96 ASN A N 1
ATOM 712 C CA . ASN A 1 96 ? -55.633 14.508 56.946 1.00 66.88 96 ASN A CA 1
ATOM 713 C C . ASN A 1 96 ? -56.515 14.523 55.689 1.00 66.88 96 ASN A C 1
ATOM 715 O O . ASN A 1 96 ? -56.002 14.674 54.582 1.00 66.88 96 ASN A O 1
ATOM 719 N N . SER A 1 97 ? -57.840 14.389 55.840 1.00 67.44 97 SER A N 1
ATOM 720 C CA . SER A 1 97 ? -58.811 14.521 54.749 1.00 67.44 97 SER A CA 1
ATOM 721 C C . SER A 1 97 ? -60.225 14.895 55.251 1.00 67.44 97 SER A C 1
ATOM 723 O O . SER A 1 97 ? -60.517 14.732 56.439 1.00 67.44 97 SER A O 1
ATOM 725 N N . PRO A 1 98 ? -61.136 15.377 54.376 1.00 55.66 98 PRO A N 1
ATOM 726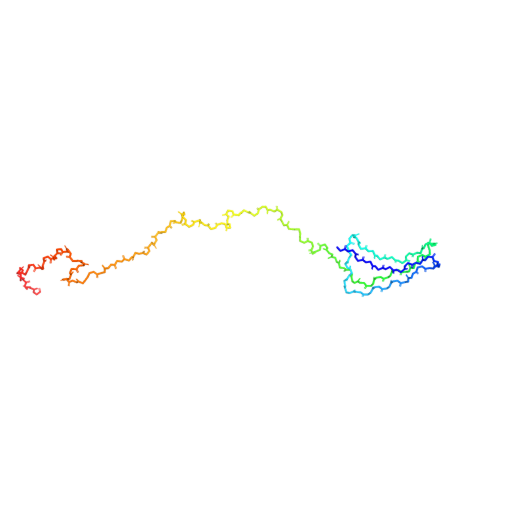 C CA . PRO A 1 98 ? -62.489 15.828 54.746 1.00 55.66 98 PRO A CA 1
ATOM 727 C C . PRO A 1 98 ? -63.463 14.769 55.310 1.00 55.66 98 PRO A C 1
ATOM 729 O O . PRO A 1 98 ? -64.624 15.097 55.537 1.00 55.66 98 PRO A O 1
ATOM 732 N N . GLY A 1 99 ? -63.029 13.528 55.554 1.00 65.56 99 GLY A N 1
ATOM 733 C CA . GLY A 1 99 ? -63.837 12.463 56.172 1.00 65.56 99 GLY A CA 1
ATOM 734 C C . GLY A 1 99 ? -63.191 11.810 57.396 1.00 65.56 99 GLY A C 1
ATOM 735 O O . GLY A 1 99 ? -63.729 10.838 57.918 1.00 65.56 99 GLY A O 1
ATOM 736 N N . ASP A 1 100 ? -62.041 12.317 57.844 1.00 68.62 100 ASP A N 1
ATOM 737 C CA . ASP A 1 100 ? -61.268 11.692 58.917 1.00 68.62 100 ASP A CA 1
ATOM 738 C C . ASP A 1 100 ? -61.920 11.938 60.291 1.00 68.62 100 ASP A C 1
ATOM 740 O O . ASP A 1 100 ? -62.300 13.070 60.638 1.00 68.62 100 ASP A O 1
ATOM 744 N N . LEU A 1 101 ? -62.042 10.875 61.090 1.00 60.66 101 LEU A N 1
ATOM 745 C CA . LEU A 1 101 ? -62.435 10.983 62.494 1.00 60.66 101 LEU A CA 1
ATOM 746 C C . LEU A 1 101 ? -61.291 11.659 63.257 1.00 60.66 101 LEU A C 1
ATOM 748 O O . LEU A 1 101 ? -60.130 11.292 63.098 1.00 60.66 101 LEU A O 1
ATOM 752 N N . LEU A 1 102 ? -61.602 12.664 64.080 1.00 63.78 102 LEU A N 1
ATOM 753 C CA . LEU A 1 102 ? -60.580 13.292 64.916 1.00 63.78 102 LEU A CA 1
ATOM 754 C C . LEU A 1 102 ? -60.062 12.244 65.914 1.00 63.78 102 LEU A C 1
ATOM 756 O O . LEU A 1 102 ? -60.891 11.627 66.591 1.00 63.78 102 LEU A O 1
ATOM 760 N N . PRO A 1 103 ? -58.738 12.039 66.047 1.00 57.72 103 PRO A N 1
ATOM 761 C CA . PRO A 1 103 ? -58.220 11.278 67.171 1.00 57.72 103 PRO A CA 1
ATOM 762 C C . PRO A 1 103 ? -58.685 11.989 68.445 1.00 57.72 103 PRO A C 1
ATOM 764 O O . PRO A 1 103 ? -58.459 13.189 68.609 1.00 57.72 103 PRO A O 1
ATOM 767 N N . GLY A 1 104 ? -59.422 11.275 69.301 1.00 52.84 104 GLY A N 1
ATOM 768 C CA . GLY A 1 104 ? -59.880 11.815 70.576 1.00 52.84 104 GLY A CA 1
ATOM 769 C C . GLY A 1 104 ? -58.676 12.351 71.344 1.00 52.84 104 GLY A C 1
ATOM 770 O O . GLY A 1 104 ? -57.725 11.610 71.585 1.00 52.84 104 GLY A O 1
ATOM 771 N N . GLY A 1 105 ? -58.692 13.649 71.658 1.00 56.91 105 GLY A N 1
ATOM 772 C CA . GLY A 1 105 ? -57.632 14.284 72.437 1.00 56.91 105 GLY A CA 1
ATOM 773 C C . GLY A 1 105 ? -57.429 13.563 73.777 1.00 56.91 105 GLY A C 1
ATOM 774 O O . GLY A 1 105 ? -58.358 12.915 74.270 1.00 56.91 105 GLY A O 1
ATOM 775 N N . PRO A 1 106 ? -56.228 13.640 74.370 1.00 51.66 106 PRO A N 1
ATOM 776 C CA . PRO A 1 106 ? -55.912 12.882 75.570 1.00 51.66 106 PRO A CA 1
ATOM 777 C C . PRO A 1 106 ? -56.874 13.253 76.702 1.00 51.66 106 PRO A C 1
ATOM 779 O O . PRO A 1 106 ? -57.106 14.430 76.985 1.00 51.66 106 PRO A O 1
ATOM 782 N N . LEU A 1 107 ? -57.429 12.237 77.365 1.00 46.69 107 LEU A N 1
ATOM 783 C CA . LEU A 1 107 ? -58.148 12.429 78.616 1.00 46.69 107 LEU A CA 1
ATOM 784 C C . LEU A 1 107 ? -57.140 12.934 79.654 1.00 46.69 107 LEU A C 1
ATOM 786 O O . LEU A 1 107 ? -56.244 12.203 80.073 1.00 46.69 107 LEU A O 1
ATOM 790 N N . LEU A 1 108 ? -57.280 14.197 80.058 1.00 53.38 108 LEU A N 1
ATOM 791 C CA . LEU A 1 108 ? -56.610 14.747 81.233 1.00 53.38 108 LEU A CA 1
ATOM 792 C C . LEU A 1 108 ? -57.153 14.026 82.477 1.00 53.38 108 LEU A C 1
ATOM 794 O O . LEU A 1 108 ? -58.194 14.395 83.015 1.00 53.38 108 LEU A O 1
ATOM 798 N N . GLY A 1 109 ? -56.452 12.973 82.903 1.00 39.12 109 GLY A N 1
ATOM 799 C CA . GLY A 1 109 ? -56.767 12.171 84.083 1.00 39.12 109 GLY A CA 1
ATOM 800 C C . GLY A 1 109 ? -55.547 11.976 84.987 1.00 39.12 109 GLY A C 1
ATOM 801 O O . GLY A 1 109 ? -54.795 11.030 84.807 1.00 39.12 109 GLY A O 1
ATOM 802 N N . ASN A 1 110 ? -55.425 12.879 85.965 1.00 40.31 110 ASN A N 1
ATO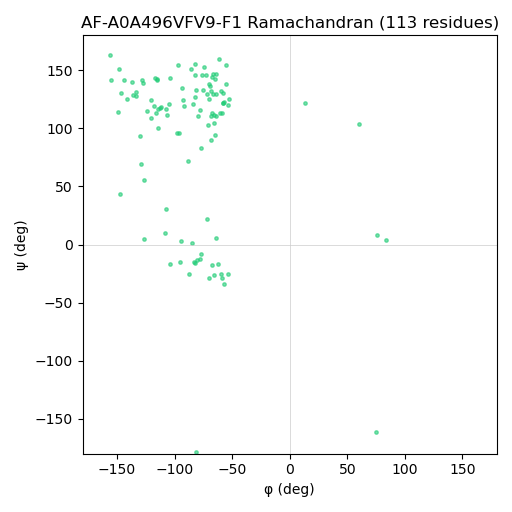M 803 C CA . ASN A 1 110 ? -54.693 12.822 87.243 1.00 40.31 110 ASN A CA 1
ATOM 804 C C . ASN A 1 110 ? -53.160 12.614 87.293 1.00 40.31 110 ASN A C 1
ATOM 806 O O . ASN A 1 110 ? -52.639 11.507 87.251 1.00 40.31 110 ASN A O 1
ATOM 810 N N . LEU A 1 111 ? -52.483 13.740 87.568 1.00 50.69 111 LEU A N 1
ATOM 811 C CA . LEU A 1 111 ? -51.516 13.978 88.658 1.00 50.69 111 LEU A CA 1
ATOM 812 C C . LEU A 1 111 ? -50.967 12.756 89.430 1.00 50.69 111 LEU A C 1
ATOM 814 O O . LEU A 1 111 ? -51.684 12.145 90.218 1.00 50.69 111 LEU A O 1
ATOM 818 N N . SER A 1 112 ? -49.639 12.601 89.412 1.00 33.41 112 SER A N 1
ATOM 819 C CA . SER A 1 112 ? -48.863 12.511 90.657 1.00 33.41 112 SER A CA 1
ATOM 820 C C . SER A 1 112 ? -47.462 13.081 90.440 1.00 33.41 112 SER A C 1
ATOM 822 O O . SER A 1 112 ? -46.662 12.531 89.690 1.00 33.41 112 SER A O 1
ATOM 824 N N . ILE A 1 113 ? -47.173 14.191 91.120 1.00 48.84 113 ILE A N 1
ATOM 825 C CA . ILE A 1 113 ? -45.808 14.661 91.363 1.00 48.84 113 ILE A CA 1
ATOM 826 C C . ILE A 1 113 ? -45.154 13.685 92.342 1.00 48.84 113 ILE A C 1
ATOM 828 O O . ILE A 1 113 ? -45.775 13.335 93.348 1.00 48.84 113 ILE A O 1
ATOM 832 N N . LYS A 1 114 ? -43.904 13.291 92.090 1.00 37.16 114 LYS A N 1
ATOM 833 C CA . LYS A 1 114 ? -42.936 13.069 93.165 1.00 37.16 114 LYS A CA 1
ATOM 834 C C . LYS A 1 114 ? -41.503 13.217 92.659 1.00 37.16 114 LYS A C 1
ATOM 836 O O . LYS A 1 114 ? -41.223 12.870 91.516 1.00 37.16 114 LYS A O 1
ATOM 841 N N . GLU A 1 115 ? -40.709 13.812 93.546 1.00 41.38 115 GLU A N 1
ATOM 842 C CA . GLU A 1 115 ? -39.270 14.109 93.480 1.00 41.38 115 GLU A CA 1
ATOM 843 C C . GLU A 1 115 ? -38.397 12.950 92.998 1.00 41.38 115 GLU A C 1
ATOM 845 O O . GLU A 1 115 ? -38.712 11.785 93.339 1.00 41.38 115 GLU A O 1
#

Sequence (115 aa):
DKGKIIAQADEGHGGNIYIKSGQFITSPDSLVSASSRLGLDGEVNIDSPVMDMNGFLVVLPGGLLDASHLMKTPCNQRDVENLSHFFVKPSEGVRNSPGDLLPGGPLLGNLSIKE

Radius of gyration: 44.99 Å; Cα contacts (8 Å, |Δi|>4): 119; chains: 1; bounding box: 78×33×123 Å

Foldseek 3Di:
DAAEAAQEEADDEFEEAEAEDQDDDDDPNYDYFSAYPVRRGYHYHYHYDDDDCPVVP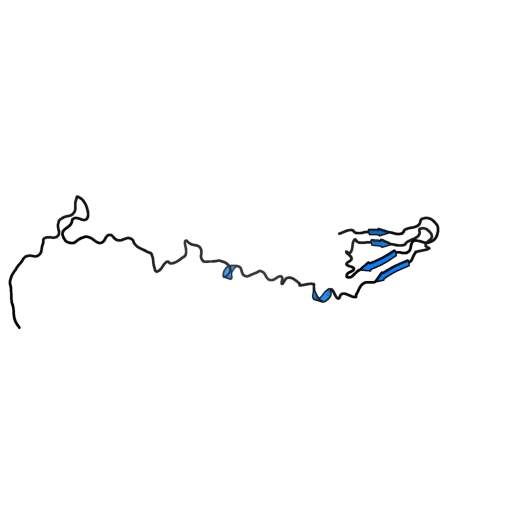DPDPPDDPPCVVVDDDDPVPDDDPDDDDDDDDDDQQDDPDPPDDGDPPDPPDDDDDDD

Mean predicted aligned error: 19.1 Å

pLDDT: mean 76.61, std 16.42, range [33.41, 96.88]